Protein AF-A0A9E0BT19-F1 (afdb_monomer_lite)

Secondary structure (DSSP, 8-state):
-EEE--BTB-EEEE--SSHHHHHTTS----B-EEEEEPPPPPBTTBPPPPEEEEE-S-------HHHHHHHHHHHHTPPTTSPP-EEEEEEEPTTSBEEEEEEEETTEEEE----

Structure (mmCIF, N/CA/C/O backbone):
data_AF-A0A9E0BT19-F1
#
_entry.id   AF-A0A9E0BT19-F1
#
loop_
_atom_site.group_PDB
_atom_site.id
_atom_site.type_symbol
_atom_site.label_atom_id
_atom_site.label_alt_id
_atom_site.label_comp_id
_atom_site.label_asym_id
_atom_site.label_entity_id
_atom_site.label_seq_id
_atom_site.pdbx_PDB_ins_code
_atom_site.Cartn_x
_atom_site.Cartn_y
_atom_site.Cartn_z
_atom_site.occupancy
_atom_site.B_iso_or_equiv
_atom_site.auth_seq_id
_atom_site.auth_comp_id
_atom_site.auth_asym_id
_atom_site.auth_atom_id
_atom_site.pdbx_PDB_model_num
ATOM 1 N N . ILE A 1 1 ? 7.028 -1.154 -9.225 1.00 86.19 1 ILE A N 1
ATOM 2 C CA . ILE A 1 1 ? 7.431 -1.756 -7.931 1.00 86.19 1 ILE A CA 1
ATOM 3 C C . ILE A 1 1 ? 7.287 -3.267 -8.072 1.00 86.19 1 ILE A C 1
ATOM 5 O O . ILE A 1 1 ? 6.344 -3.694 -8.734 1.00 86.19 1 ILE A O 1
ATOM 9 N N . ALA A 1 2 ? 8.212 -4.054 -7.532 1.00 86.56 2 ALA A N 1
ATOM 10 C CA . ALA A 1 2 ? 8.075 -5.503 -7.434 1.00 86.56 2 ALA A CA 1
ATOM 11 C C . ALA A 1 2 ? 7.423 -5.871 -6.099 1.00 86.56 2 ALA A C 1
ATOM 13 O O . ALA A 1 2 ? 7.809 -5.335 -5.053 1.00 86.56 2 ALA A O 1
ATOM 14 N N . LEU A 1 3 ? 6.430 -6.757 -6.158 1.00 84.69 3 LEU A N 1
ATOM 15 C CA . LEU A 1 3 ? 5.788 -7.319 -4.977 1.00 84.69 3 LEU A CA 1
ATOM 16 C C . LEU A 1 3 ? 5.942 -8.839 -4.999 1.00 84.69 3 LEU A C 1
ATOM 18 O O . LEU A 1 3 ? 5.845 -9.456 -6.061 1.00 84.69 3 LEU A O 1
ATOM 22 N N . SER A 1 4 ? 6.128 -9.424 -3.822 1.00 80.88 4 SER A N 1
ATOM 23 C CA . SER A 1 4 ? 6.145 -10.873 -3.640 1.00 80.88 4 SER A CA 1
ATOM 24 C C . SER A 1 4 ? 5.116 -11.295 -2.593 1.00 80.88 4 SER A C 1
ATOM 26 O O . SER A 1 4 ? 4.917 -10.558 -1.619 1.00 80.88 4 SER A O 1
ATOM 28 N N . PRO A 1 5 ? 4.513 -12.488 -2.732 1.00 80.06 5 PRO A N 1
ATOM 29 C CA . PRO A 1 5 ? 3.597 -13.025 -1.735 1.00 80.06 5 PRO A CA 1
ATOM 30 C C . PRO A 1 5 ? 4.229 -13.095 -0.341 1.00 80.06 5 PRO A C 1
ATOM 32 O O . PRO A 1 5 ? 5.388 -13.481 -0.179 1.00 80.06 5 PRO A O 1
ATOM 35 N N . GLY A 1 6 ? 3.453 -12.745 0.682 1.00 78.00 6 GLY A N 1
ATOM 36 C CA . GLY A 1 6 ? 3.833 -12.859 2.088 1.00 78.00 6 GLY A CA 1
ATOM 37 C C . GLY A 1 6 ? 2.702 -13.434 2.941 1.00 78.00 6 GLY A C 1
ATOM 38 O O . GLY A 1 6 ? 1.549 -13.485 2.523 1.00 78.00 6 GLY A O 1
ATOM 39 N N . ALA A 1 7 ? 3.019 -13.833 4.178 1.00 74.88 7 ALA A N 1
ATOM 40 C CA . ALA A 1 7 ? 2.075 -14.519 5.076 1.00 74.88 7 ALA A CA 1
ATOM 41 C C . ALA A 1 7 ? 0.791 -13.724 5.404 1.00 74.88 7 ALA A C 1
ATOM 43 O O . ALA A 1 7 ? -0.208 -14.310 5.805 1.00 74.88 7 ALA A O 1
ATOM 44 N N . ALA A 1 8 ? 0.817 -12.397 5.258 1.00 73.44 8 ALA A N 1
ATOM 45 C CA . ALA A 1 8 ? -0.315 -11.507 5.530 1.00 73.44 8 ALA A CA 1
ATOM 46 C C . ALA A 1 8 ? -0.818 -10.768 4.274 1.00 73.44 8 ALA A C 1
ATOM 48 O O . ALA A 1 8 ? -1.628 -9.853 4.396 1.00 73.44 8 ALA A O 1
ATOM 49 N N . GLY A 1 9 ? -0.305 -11.126 3.092 1.00 73.94 9 GLY A N 1
ATOM 50 C CA . GLY A 1 9 ? -0.498 -10.404 1.836 1.00 73.94 9 GLY A CA 1
ATOM 51 C C . GLY A 1 9 ? 0.826 -10.089 1.141 1.00 73.94 9 GLY A C 1
ATOM 52 O O . GLY A 1 9 ? 1.906 -10.350 1.683 1.00 73.94 9 GLY A O 1
ATOM 53 N N . ASP A 1 10 ? 0.727 -9.530 -0.061 1.00 79.81 10 ASP A N 1
ATOM 54 C CA . ASP A 1 10 ? 1.886 -9.140 -0.858 1.00 79.81 10 ASP A CA 1
ATOM 55 C C . ASP A 1 10 ? 2.740 -8.082 -0.147 1.00 79.81 10 ASP A C 1
ATOM 57 O O . ASP A 1 10 ? 2.241 -7.183 0.537 1.00 79.81 10 ASP A O 1
ATOM 61 N N . ARG A 1 11 ? 4.059 -8.192 -0.313 1.00 83.38 11 ARG A N 1
ATOM 62 C CA . ARG A 1 11 ? 5.059 -7.300 0.279 1.00 83.38 11 ARG A CA 1
ATOM 63 C C . ARG A 1 11 ? 5.942 -6.699 -0.794 1.00 83.38 11 ARG A C 1
ATOM 65 O O . ARG A 1 11 ? 6.262 -7.347 -1.784 1.00 83.38 11 ARG A O 1
ATOM 72 N N . VAL A 1 12 ? 6.386 -5.472 -0.553 1.00 85.94 12 VAL A N 1
ATOM 73 C CA . VAL A 1 12 ? 7.359 -4.791 -1.409 1.00 85.94 12 VAL A CA 1
ATOM 74 C C . VAL A 1 12 ? 8.706 -5.471 -1.271 1.00 85.94 12 VAL A C 1
ATOM 76 O O . VAL A 1 12 ? 9.233 -5.569 -0.165 1.00 85.94 12 VAL A O 1
ATOM 79 N N . THR A 1 13 ? 9.267 -5.909 -2.393 1.00 87.75 13 THR A N 1
ATOM 80 C CA . THR A 1 13 ? 10.611 -6.501 -2.444 1.00 87.75 13 THR A CA 1
ATOM 81 C C . THR A 1 13 ? 11.620 -5.621 -3.164 1.00 87.75 13 THR A C 1
ATOM 83 O O . THR A 1 13 ? 12.823 -5.799 -2.989 1.00 87.75 13 THR A O 1
ATOM 86 N N . GLY A 1 14 ? 11.157 -4.641 -3.942 1.00 85.50 14 GLY A N 1
ATOM 87 C CA . GLY A 1 14 ? 12.029 -3.638 -4.535 1.00 85.50 14 GLY A CA 1
ATOM 88 C C . GLY A 1 14 ? 11.363 -2.798 -5.616 1.00 85.50 14 GLY A C 1
ATOM 89 O O . GLY A 1 14 ? 10.163 -2.884 -5.884 1.00 85.50 14 GLY A O 1
ATOM 90 N N . GLY A 1 15 ? 12.166 -1.960 -6.256 1.00 86.75 15 GLY A N 1
ATOM 91 C CA . GLY A 1 15 ? 11.746 -1.062 -7.321 1.00 86.75 15 GLY A CA 1
ATOM 92 C C . GLY A 1 15 ? 12.925 -0.706 -8.217 1.00 86.75 15 GLY A C 1
ATOM 93 O O . GLY A 1 15 ? 14.057 -1.081 -7.947 1.00 86.75 15 GLY A O 1
ATOM 94 N N . GLY A 1 16 ? 12.647 0.006 -9.300 1.00 85.56 16 GLY A N 1
ATOM 95 C CA . GLY A 1 16 ? 13.657 0.488 -10.233 1.00 85.56 16 GLY A CA 1
ATOM 96 C C . GLY A 1 16 ? 13.088 1.633 -11.056 1.00 85.56 16 GLY A C 1
ATOM 97 O O . GLY A 1 16 ? 11.862 1.750 -11.171 1.00 85.56 16 GLY A O 1
ATOM 98 N N . ALA A 1 17 ? 13.963 2.470 -11.613 1.00 85.31 17 ALA A N 1
ATOM 99 C CA . ALA A 1 17 ? 13.565 3.569 -12.488 1.00 85.31 17 ALA A CA 1
ATOM 100 C C . ALA A 1 17 ? 12.962 3.038 -13.798 1.00 85.31 17 ALA A C 1
ATOM 102 O O . ALA A 1 17 ? 12.121 3.692 -14.415 1.00 85.31 17 ALA A O 1
ATOM 103 N N . THR A 1 18 ? 13.332 1.815 -14.192 1.00 86.50 18 THR A N 1
ATOM 104 C CA . THR A 1 18 ? 12.731 1.104 -15.325 1.00 86.50 18 THR A CA 1
ATOM 105 C C . THR A 1 18 ? 12.050 -0.204 -14.911 1.00 86.50 18 THR A C 1
ATOM 107 O O . THR A 1 18 ? 12.303 -0.778 -13.848 1.00 86.50 18 THR A O 1
ATOM 110 N N . ARG A 1 19 ? 11.191 -0.732 -15.797 1.00 83.31 19 ARG A N 1
ATOM 111 C CA . ARG A 1 19 ? 10.555 -2.047 -15.604 1.00 83.31 19 ARG A CA 1
ATOM 112 C C . ARG A 1 19 ? 11.591 -3.167 -15.490 1.00 83.31 1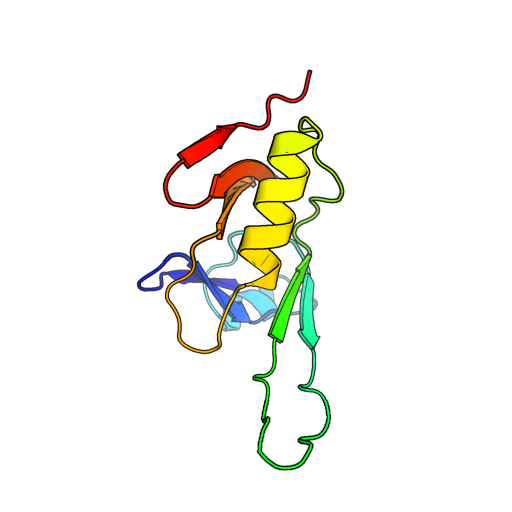9 ARG A C 1
ATOM 114 O O . ARG A 1 19 ? 11.425 -4.039 -14.645 1.00 83.31 19 ARG A O 1
ATOM 121 N N . ALA A 1 20 ? 12.634 -3.135 -16.319 1.00 88.62 20 ALA A N 1
ATOM 122 C CA . ALA A 1 20 ? 13.691 -4.144 -16.315 1.00 88.62 20 ALA A CA 1
ATOM 123 C C . ALA A 1 20 ? 14.433 -4.176 -14.973 1.00 88.62 20 ALA A C 1
ATOM 125 O O . ALA A 1 20 ? 14.690 -5.246 -14.433 1.00 88.62 20 ALA A O 1
ATOM 126 N N . GLU A 1 21 ? 14.710 -3.006 -14.398 1.00 89.75 21 GLU A N 1
ATOM 127 C CA . GLU A 1 21 ? 15.336 -2.908 -13.081 1.00 89.75 21 GLU A CA 1
ATOM 128 C C . GLU A 1 21 ? 14.420 -3.421 -11.971 1.00 89.75 21 GLU A C 1
ATOM 130 O O . GLU A 1 21 ? 14.861 -4.203 -11.135 1.00 89.75 21 GLU A O 1
ATOM 135 N N . ALA A 1 22 ? 13.138 -3.044 -11.993 1.00 86.94 22 ALA A N 1
ATOM 136 C CA . ALA A 1 22 ? 12.169 -3.518 -11.011 1.00 86.94 22 ALA A CA 1
ATOM 137 C C . ALA A 1 22 ? 12.003 -5.050 -11.050 1.00 86.94 22 ALA A C 1
ATOM 139 O O . ALA A 1 22 ? 11.908 -5.674 -9.997 1.00 86.94 22 ALA A O 1
ATOM 140 N N . LEU A 1 23 ? 12.031 -5.661 -12.241 1.00 88.56 23 LEU A N 1
ATOM 141 C CA . LEU A 1 23 ? 11.916 -7.115 -12.416 1.00 88.56 23 LEU A CA 1
ATOM 142 C C . LEU A 1 23 ? 13.060 -7.906 -11.766 1.00 88.56 23 LEU A C 1
ATOM 144 O O . LEU A 1 23 ? 12.865 -9.071 -11.431 1.00 88.56 23 LEU A O 1
ATOM 148 N N . ARG A 1 24 ? 14.223 -7.285 -11.519 1.00 91.25 24 ARG A N 1
ATOM 149 C CA . ARG A 1 24 ? 15.325 -7.933 -10.784 1.00 91.25 24 ARG A CA 1
ATOM 150 C C . ARG A 1 24 ? 14.976 -8.230 -9.322 1.00 91.25 24 ARG A C 1
ATOM 152 O O . ARG A 1 24 ? 15.629 -9.064 -8.708 1.00 91.25 24 ARG A O 1
ATOM 159 N N . HIS A 1 25 ? 13.958 -7.566 -8.773 1.00 86.81 25 HIS A N 1
ATOM 160 C CA . HIS A 1 25 ? 13.521 -7.721 -7.383 1.00 86.81 25 HIS A CA 1
ATOM 161 C C . HIS A 1 25 ? 12.313 -8.659 -7.219 1.00 86.81 25 HIS A C 1
ATOM 163 O O . HIS A 1 25 ? 11.917 -8.957 -6.090 1.00 86.81 25 HIS A O 1
ATOM 169 N N . GLY A 1 26 ? 11.711 -9.111 -8.322 1.00 86.19 26 GLY A N 1
ATOM 170 C CA . GLY A 1 26 ? 10.543 -9.989 -8.326 1.00 86.19 26 GLY A CA 1
ATOM 171 C C . GLY A 1 26 ? 9.478 -9.582 -9.350 1.00 86.19 26 GLY A C 1
ATOM 172 O O . GLY A 1 26 ? 9.685 -8.659 -10.146 1.00 86.19 26 GLY A O 1
ATOM 173 N N . PRO A 1 27 ? 8.317 -10.261 -9.342 1.00 84.88 27 PRO A N 1
ATOM 174 C CA . PRO A 1 27 ? 7.212 -9.947 -10.237 1.00 84.88 27 PRO A CA 1
ATOM 175 C C . PRO A 1 27 ? 6.739 -8.495 -10.089 1.00 84.88 27 PRO A C 1
ATOM 177 O O . PRO A 1 27 ? 6.435 -8.008 -8.998 1.00 84.88 27 PRO A O 1
ATOM 180 N N . VAL A 1 28 ? 6.643 -7.787 -11.215 1.00 82.19 28 VAL A N 1
ATOM 181 C CA . VAL A 1 28 ? 6.101 -6.423 -11.258 1.00 82.19 28 VAL A CA 1
ATOM 182 C C . VAL A 1 28 ? 4.608 -6.494 -11.544 1.00 82.19 28 VAL A C 1
ATOM 184 O O . VAL A 1 28 ? 4.192 -6.595 -12.699 1.00 82.19 28 VAL A O 1
ATOM 187 N N . VAL A 1 29 ? 3.816 -6.409 -10.480 1.00 79.00 29 VAL A N 1
ATOM 188 C CA . VAL A 1 29 ? 2.345 -6.413 -10.533 1.00 79.00 29 VAL A CA 1
ATOM 189 C C . VAL A 1 29 ? 1.746 -5.019 -10.729 1.00 79.00 29 VAL A C 1
ATOM 191 O O . VAL A 1 29 ? 0.676 -4.898 -11.315 1.00 79.00 29 VAL A O 1
ATOM 194 N N . LEU A 1 30 ? 2.429 -3.954 -10.285 1.00 82.19 30 LEU A N 1
ATOM 195 C CA . LEU A 1 30 ? 1.905 -2.581 -10.306 1.00 82.19 30 LEU A CA 1
ATOM 196 C C . LEU A 1 30 ? 2.999 -1.554 -10.661 1.00 82.19 30 LEU A C 1
ATOM 198 O O . LEU A 1 30 ? 4.161 -1.655 -10.236 1.00 82.19 30 LEU A O 1
ATOM 202 N N . ARG A 1 31 ? 2.609 -0.503 -11.387 1.00 84.62 31 ARG A N 1
ATOM 203 C CA . ARG A 1 31 ? 3.350 0.764 -11.483 1.00 84.62 31 ARG A CA 1
ATOM 204 C C . ARG A 1 31 ? 3.027 1.622 -10.257 1.00 84.62 31 ARG A C 1
ATOM 206 O O . ARG A 1 31 ? 1.882 1.678 -9.824 1.00 84.62 31 ARG A O 1
ATOM 213 N N . GLY A 1 32 ? 4.039 2.288 -9.714 1.00 84.81 32 GLY A N 1
ATOM 214 C CA . GLY A 1 32 ? 3.933 3.116 -8.514 1.00 84.81 32 GLY A CA 1
ATOM 215 C C . GLY A 1 32 ? 5.315 3.461 -7.970 1.00 84.81 32 GLY A C 1
ATOM 216 O O . GLY A 1 32 ? 6.324 3.075 -8.573 1.00 84.81 32 GLY A O 1
ATOM 217 N N . GLN A 1 33 ? 5.350 4.131 -6.823 1.00 86.12 33 GLN A N 1
ATOM 218 C CA . GLN A 1 33 ? 6.577 4.466 -6.104 1.00 86.12 33 GLN A CA 1
ATOM 219 C C . GLN A 1 33 ? 6.594 3.828 -4.712 1.00 86.12 33 GLN A C 1
ATOM 221 O O . GLN A 1 33 ? 5.551 3.606 -4.097 1.00 86.12 33 GLN A O 1
ATOM 226 N N . ALA A 1 34 ? 7.792 3.501 -4.237 1.00 86.38 34 ALA A N 1
ATOM 227 C CA . ALA A 1 34 ? 8.031 3.079 -2.866 1.00 86.38 34 ALA A CA 1
ATOM 228 C C . ALA A 1 34 ? 9.124 3.974 -2.280 1.00 86.38 34 ALA A C 1
ATOM 230 O O . ALA A 1 34 ? 10.153 4.175 -2.925 1.00 86.38 34 ALA A O 1
ATOM 231 N N . GLY A 1 35 ? 8.895 4.497 -1.081 1.00 84.81 35 GLY A N 1
ATOM 232 C CA . GLY A 1 35 ? 9.867 5.269 -0.315 1.00 84.81 35 GLY A CA 1
ATOM 233 C C . GLY A 1 35 ? 10.149 4.589 1.017 1.00 84.81 35 GLY A C 1
ATOM 234 O O . GLY A 1 35 ? 9.261 3.961 1.592 1.00 84.81 35 GLY A O 1
ATOM 235 N N . CYS A 1 36 ? 11.377 4.709 1.511 1.00 85.25 36 CYS A N 1
ATOM 236 C CA . CYS A 1 36 ? 11.715 4.315 2.873 1.00 85.25 36 CYS A CA 1
ATOM 237 C C . CYS A 1 36 ? 11.715 5.563 3.751 1.00 85.25 36 CYS A C 1
ATOM 239 O O . CYS A 1 36 ? 12.532 6.459 3.556 1.00 85.25 36 CYS A O 1
ATOM 241 N N . ASP A 1 37 ? 10.817 5.594 4.725 1.00 83.38 37 ASP A N 1
ATOM 242 C CA . ASP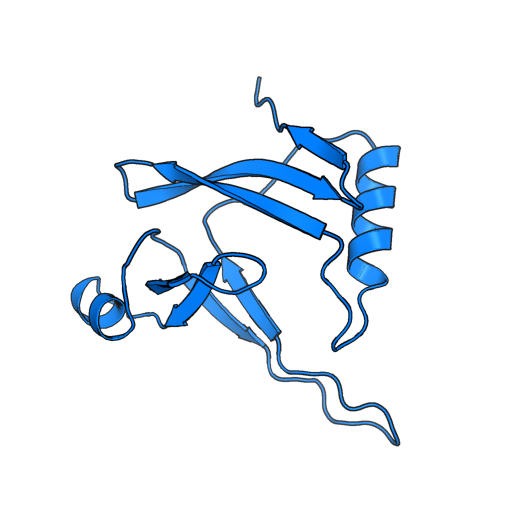 A 1 37 ? 10.809 6.591 5.781 1.00 83.38 37 ASP A CA 1
ATOM 243 C C . ASP A 1 37 ? 11.708 6.081 6.912 1.00 83.38 37 ASP A C 1
ATOM 245 O O . ASP A 1 37 ? 11.430 5.053 7.547 1.00 83.38 37 ASP A O 1
ATOM 249 N N . ALA A 1 38 ? 12.822 6.785 7.127 1.00 80.94 38 ALA A N 1
ATOM 250 C CA . ALA A 1 38 ? 13.727 6.489 8.226 1.00 80.94 38 ALA A CA 1
ATOM 251 C C . ALA A 1 38 ? 12.972 6.605 9.561 1.00 80.94 38 ALA A C 1
ATOM 253 O O . ALA A 1 38 ? 12.119 7.486 9.714 1.00 80.94 38 ALA A O 1
ATOM 254 N N . PRO A 1 39 ? 13.264 5.729 10.534 1.00 78.44 39 PRO A N 1
ATOM 255 C CA . PRO A 1 39 ? 12.677 5.874 11.848 1.00 78.44 39 PRO A CA 1
ATOM 256 C C . PRO A 1 39 ? 13.154 7.195 12.469 1.00 78.44 39 PRO A C 1
ATOM 258 O O . PRO A 1 39 ? 14.297 7.602 12.233 1.00 78.44 39 PRO A O 1
ATOM 261 N N . PRO A 1 40 ? 12.310 7.879 13.261 1.00 74.31 40 PRO A N 1
ATOM 262 C CA . PRO A 1 40 ? 12.768 9.026 14.031 1.00 74.31 40 PRO A CA 1
ATOM 263 C C . PRO A 1 40 ? 13.925 8.610 14.961 1.00 74.31 40 PRO A C 1
ATOM 265 O O . PRO A 1 40 ? 13.993 7.437 15.351 1.00 74.31 40 PRO A O 1
ATOM 268 N N . PRO A 1 41 ? 14.825 9.543 15.331 1.00 79.69 41 PRO A N 1
ATOM 269 C CA . PRO A 1 41 ? 15.880 9.268 16.299 1.00 79.69 41 PRO A CA 1
ATOM 270 C C . PRO A 1 41 ? 15.280 8.654 17.563 1.00 79.69 41 PRO A C 1
ATOM 272 O O . PRO A 1 41 ? 14.268 9.147 18.063 1.00 79.69 41 PRO A O 1
ATOM 275 N N . ALA A 1 42 ? 15.881 7.575 18.062 1.00 75.62 42 ALA A N 1
ATOM 276 C CA . ALA A 1 42 ? 15.403 6.932 19.275 1.00 75.62 42 ALA A CA 1
ATOM 277 C C . ALA A 1 42 ? 15.538 7.907 20.454 1.00 75.62 42 ALA A C 1
ATOM 279 O O . ALA A 1 42 ? 16.642 8.329 20.794 1.00 75.62 42 ALA A O 1
ATOM 280 N N . THR A 1 43 ? 14.417 8.262 21.073 1.00 74.56 43 THR A N 1
ATOM 281 C CA . THR A 1 43 ? 14.393 8.851 22.416 1.00 74.56 43 THR A CA 1
ATOM 282 C C . THR A 1 43 ? 14.447 7.726 23.447 1.00 74.56 43 THR A C 1
ATOM 284 O O . THR A 1 43 ? 14.105 6.588 23.119 1.00 74.56 43 THR A O 1
ATOM 287 N N . GLU A 1 44 ? 14.911 8.014 24.668 1.00 63.00 44 GLU A N 1
ATOM 288 C CA . GLU A 1 44 ? 15.108 7.036 25.753 1.00 63.00 44 GLU A CA 1
ATOM 289 C C . GLU A 1 44 ? 13.962 6.007 25.842 1.00 63.00 44 GLU A C 1
ATOM 291 O O . GLU A 1 44 ? 12.879 6.294 26.341 1.00 63.00 44 GLU A O 1
ATOM 296 N N . GLY A 1 45 ? 14.202 4.798 25.322 1.00 62.75 45 GLY A N 1
ATOM 297 C CA . GLY A 1 45 ? 13.286 3.656 25.413 1.00 62.75 45 GLY A CA 1
ATOM 298 C C . GLY A 1 45 ? 12.305 3.439 24.252 1.00 62.75 45 GLY A C 1
ATOM 299 O O . GLY A 1 45 ? 11.688 2.377 24.206 1.00 62.75 45 GLY A O 1
ATOM 300 N N . GLU A 1 46 ? 12.185 4.349 23.281 1.00 64.19 46 GLU A N 1
ATOM 301 C CA . GLU A 1 46 ? 11.216 4.217 22.178 1.00 64.19 46 GLU A CA 1
ATOM 302 C C . GLU A 1 46 ? 11.886 4.224 20.796 1.00 64.19 46 GLU A C 1
ATOM 304 O O . GLU A 1 46 ? 11.908 5.220 20.073 1.00 64.19 46 GLU A O 1
ATOM 309 N N . ALA A 1 47 ? 12.405 3.065 20.381 1.00 67.44 47 ALA A N 1
ATOM 310 C CA . ALA A 1 47 ? 12.791 2.843 18.990 1.00 67.44 47 ALA A CA 1
ATOM 311 C C . ALA A 1 47 ? 11.546 2.514 18.147 1.00 67.44 47 ALA A C 1
ATOM 313 O O . ALA A 1 47 ? 10.879 1.498 18.362 1.00 67.44 47 ALA A O 1
ATOM 314 N N . ARG A 1 48 ? 11.232 3.355 17.156 1.00 71.06 48 ARG A N 1
ATOM 315 C CA . ARG A 1 48 ? 10.185 3.063 16.161 1.00 71.06 48 ARG A CA 1
ATOM 316 C C . ARG A 1 48 ? 10.817 2.374 14.943 1.00 71.06 48 ARG A C 1
ATOM 318 O O . ARG A 1 48 ? 11.949 2.693 14.596 1.00 71.06 48 ARG A O 1
ATOM 325 N N . PRO A 1 49 ? 10.134 1.421 14.287 1.00 72.62 49 PRO A N 1
ATOM 326 C CA . PRO A 1 49 ? 10.660 0.789 13.081 1.00 72.62 49 PRO A CA 1
ATOM 327 C C . PRO A 1 49 ? 10.659 1.764 11.895 1.00 72.62 49 PRO A C 1
ATOM 329 O O . PRO A 1 49 ? 9.796 2.639 11.811 1.00 72.62 49 PRO A O 1
ATOM 332 N N . ALA A 1 50 ? 11.586 1.566 10.952 1.00 79.81 50 ALA A N 1
ATOM 333 C CA . ALA A 1 50 ? 11.512 2.197 9.635 1.00 79.81 50 ALA A CA 1
ATOM 334 C C . ALA A 1 50 ? 10.193 1.813 8.944 1.00 79.81 50 ALA A C 1
ATOM 336 O O . ALA A 1 50 ? 9.707 0.686 9.103 1.00 79.81 50 ALA A O 1
ATOM 337 N N . ALA A 1 51 ? 9.629 2.726 8.159 1.00 79.44 51 ALA A N 1
ATOM 338 C CA . ALA A 1 51 ? 8.418 2.464 7.394 1.00 79.44 51 ALA A CA 1
ATOM 339 C C . ALA A 1 51 ? 8.721 2.457 5.894 1.00 79.44 51 ALA A C 1
ATOM 341 O O . ALA A 1 51 ? 9.554 3.213 5.407 1.00 79.44 51 ALA A O 1
ATOM 342 N N . VAL A 1 52 ? 8.023 1.601 5.150 1.00 82.56 52 VAL A N 1
ATOM 343 C CA . VAL A 1 52 ? 7.981 1.689 3.689 1.00 82.56 52 VAL A CA 1
ATOM 344 C C . VAL A 1 52 ? 6.660 2.340 3.316 1.00 82.56 52 VAL A C 1
ATOM 346 O O . VAL A 1 52 ? 5.593 1.803 3.623 1.00 82.56 52 VAL A O 1
ATOM 349 N N . ARG A 1 53 ? 6.733 3.491 2.656 1.00 84.69 53 ARG A N 1
ATOM 350 C CA . ARG A 1 53 ? 5.589 4.173 2.063 1.00 84.69 53 ARG A CA 1
ATOM 351 C C . ARG A 1 53 ? 5.389 3.673 0.645 1.00 84.69 53 ARG A C 1
ATOM 353 O O . ARG A 1 53 ? 6.347 3.572 -0.117 1.00 84.69 53 ARG A O 1
ATOM 360 N N . LEU A 1 54 ? 4.143 3.383 0.290 1.00 82.12 54 LEU A N 1
ATOM 361 C CA . LEU A 1 54 ? 3.764 2.990 -1.061 1.00 82.12 54 LEU A CA 1
ATOM 362 C C . LEU A 1 54 ? 2.802 3.998 -1.660 1.00 82.12 54 LEU A C 1
ATOM 364 O O . LEU A 1 54 ? 1.750 4.277 -1.092 1.00 82.12 54 LEU A O 1
ATOM 368 N N . GLU A 1 55 ? 3.140 4.467 -2.852 1.00 84.69 55 GLU A N 1
ATOM 369 C CA . GLU A 1 55 ? 2.309 5.354 -3.650 1.00 84.69 55 GLU A CA 1
ATOM 370 C C . GLU A 1 55 ? 1.862 4.599 -4.901 1.00 84.69 55 GLU A C 1
ATOM 372 O O . GLU A 1 55 ? 2.606 4.420 -5.868 1.00 84.69 55 GLU A O 1
ATOM 377 N N . LEU A 1 56 ? 0.627 4.100 -4.851 1.00 79.75 56 LEU A N 1
ATOM 378 C CA . LEU A 1 56 ? 0.044 3.231 -5.880 1.00 79.75 56 LEU A CA 1
ATOM 379 C C . LEU A 1 56 ? -1.002 3.957 -6.745 1.00 79.75 56 LEU A C 1
ATOM 381 O O . LEU A 1 56 ? -1.809 3.312 -7.409 1.00 79.75 56 LEU A O 1
ATOM 385 N N . GLY A 1 57 ? -0.988 5.297 -6.737 1.00 74.19 57 GLY A N 1
ATOM 386 C CA . GLY A 1 57 ? -1.895 6.145 -7.524 1.00 74.19 57 GLY A CA 1
ATOM 387 C C . GLY A 1 57 ? -3.290 6.335 -6.919 1.00 74.19 57 GLY A C 1
ATOM 388 O O . GLY A 1 57 ? -4.191 6.828 -7.594 1.00 74.19 57 GLY A O 1
ATOM 389 N N . VAL A 1 58 ? -3.480 5.946 -5.658 1.00 70.12 58 VAL A N 1
ATOM 390 C CA . VAL A 1 58 ? -4.725 6.145 -4.911 1.00 70.12 58 VAL A CA 1
ATOM 391 C C . VAL A 1 58 ? -4.572 7.392 -4.053 1.00 70.12 58 VAL A C 1
ATOM 393 O O . VAL A 1 58 ? -3.888 7.356 -3.035 1.00 70.12 58 VAL A O 1
ATOM 396 N N . ASN A 1 59 ? -5.204 8.489 -4.463 1.00 64.88 59 ASN A N 1
ATOM 397 C CA . ASN A 1 59 ? -5.004 9.777 -3.795 1.00 64.88 59 ASN A CA 1
ATOM 398 C C . ASN A 1 59 ? -6.120 10.121 -2.803 1.00 64.88 59 ASN A C 1
ATOM 400 O O . ASN A 1 59 ? -5.874 10.863 -1.857 1.00 64.88 59 ASN A O 1
ATOM 404 N N . ARG A 1 60 ? -7.352 9.642 -3.036 1.00 69.00 60 ARG A N 1
ATOM 405 C CA . ARG A 1 60 ? -8.547 9.961 -2.236 1.00 69.00 60 ARG A CA 1
ATOM 406 C C . ARG A 1 60 ? -9.563 8.824 -2.319 1.00 69.00 60 ARG A C 1
ATOM 408 O O . ARG A 1 60 ? -9.639 8.145 -3.342 1.00 69.00 60 ARG A O 1
ATOM 415 N N . PHE A 1 61 ? -10.351 8.655 -1.265 1.00 71.56 61 PHE A N 1
ATOM 416 C CA . PHE A 1 61 ? -11.580 7.868 -1.279 1.00 71.56 61 PHE A CA 1
ATOM 417 C C . PHE A 1 61 ? -12.645 8.583 -0.443 1.00 71.56 61 PHE A C 1
ATOM 419 O O . PHE A 1 61 ? -12.305 9.384 0.427 1.00 71.56 61 PHE A O 1
ATOM 426 N N . HIS A 1 62 ? -13.916 8.318 -0.736 1.00 72.56 62 HIS A N 1
ATOM 427 C CA . HIS A 1 62 ? -15.045 8.869 0.008 1.00 72.56 62 HIS A CA 1
ATOM 428 C C . HIS A 1 62 ? -15.598 7.814 0.968 1.00 72.56 62 HIS A C 1
ATOM 430 O O . HIS A 1 62 ? -15.754 6.653 0.598 1.00 72.56 62 HIS A O 1
ATOM 436 N N . THR A 1 63 ? -15.870 8.229 2.198 1.00 75.75 63 THR A N 1
ATOM 437 C CA . THR A 1 63 ? -16.505 7.446 3.263 1.00 75.75 63 THR A CA 1
ATOM 438 C C . THR A 1 63 ? -17.220 8.432 4.193 1.00 75.75 63 THR A C 1
ATOM 440 O O . THR A 1 63 ? -16.977 9.642 4.103 1.00 75.75 63 THR A O 1
ATOM 443 N N . ASP A 1 64 ? -18.127 7.954 5.041 1.00 82.94 64 ASP A N 1
ATOM 444 C CA . ASP A 1 64 ? -18.752 8.808 6.047 1.00 82.94 64 ASP A CA 1
ATOM 445 C C . ASP A 1 64 ? -17.781 9.147 7.196 1.00 82.94 64 ASP A C 1
ATOM 447 O O . ASP A 1 64 ? -16.725 8.533 7.363 1.00 82.94 64 ASP A O 1
ATOM 451 N N . GLN A 1 65 ? -18.129 10.171 7.978 1.00 84.94 65 GLN A N 1
ATOM 452 C CA . GLN A 1 65 ? -17.305 10.682 9.079 1.00 84.94 65 GLN A CA 1
ATOM 453 C C . GLN A 1 65 ? -16.992 9.597 10.121 1.00 84.94 65 GLN A C 1
ATOM 455 O O . GLN A 1 65 ? -15.847 9.463 10.549 1.00 84.94 65 GLN A O 1
ATOM 460 N N . ALA A 1 66 ? -18.002 8.826 10.532 1.00 84.12 66 ALA A N 1
ATOM 461 C CA . ALA A 1 66 ? -17.853 7.836 11.593 1.00 84.12 66 ALA A CA 1
ATOM 462 C C . ALA A 1 66 ? -16.936 6.692 11.146 1.00 84.12 66 ALA A C 1
ATOM 464 O O . ALA A 1 66 ? -16.112 6.189 11.915 1.00 84.12 66 ALA A O 1
ATOM 465 N N . GLU A 1 67 ? -17.049 6.298 9.882 1.00 79.19 67 GLU A N 1
ATOM 466 C CA . GLU A 1 67 ? -16.183 5.309 9.278 1.00 79.19 67 GLU A CA 1
ATOM 467 C C . GLU A 1 67 ? -14.756 5.846 9.105 1.00 79.19 67 GLU A C 1
ATOM 469 O O . GLU A 1 67 ? -13.821 5.149 9.502 1.00 79.19 67 GLU A O 1
ATOM 474 N N . ALA A 1 68 ? -14.569 7.088 8.639 1.00 81.94 68 ALA A N 1
ATOM 475 C CA . ALA A 1 68 ? -13.256 7.739 8.565 1.00 81.94 68 ALA A CA 1
ATOM 476 C C . ALA A 1 68 ? -12.541 7.785 9.928 1.00 81.94 68 ALA A C 1
ATOM 478 O O . ALA A 1 68 ? -11.372 7.408 10.025 1.00 81.94 68 ALA A O 1
ATOM 479 N N . GLU A 1 69 ? -13.244 8.182 10.991 1.00 86.50 69 GLU A N 1
ATOM 480 C CA . GLU A 1 69 ? -12.711 8.225 12.359 1.00 86.50 69 GLU A CA 1
ATOM 481 C C . GLU A 1 69 ? -12.337 6.830 12.875 1.00 86.50 69 GLU A C 1
ATOM 483 O O . GLU A 1 69 ? -11.292 6.643 13.508 1.00 86.50 69 GLU A O 1
ATOM 488 N N . ALA A 1 70 ? -13.150 5.816 12.566 1.00 81.62 70 ALA A N 1
ATOM 489 C CA . ALA A 1 70 ? -12.819 4.433 12.884 1.00 81.62 70 ALA A CA 1
ATOM 490 C C . ALA A 1 70 ? -11.558 3.959 12.139 1.00 81.62 70 ALA A C 1
ATOM 492 O O . ALA A 1 70 ? -10.753 3.221 12.722 1.00 81.62 70 ALA A O 1
ATOM 493 N N . MET A 1 71 ? -11.357 4.393 10.886 1.00 79.12 71 MET A N 1
ATOM 494 C CA . MET A 1 71 ? -10.137 4.099 10.129 1.00 79.12 71 MET A CA 1
ATOM 495 C C . MET A 1 71 ? -8.908 4.748 10.761 1.00 79.12 71 MET A C 1
ATOM 497 O O . MET A 1 71 ? -7.918 4.057 11.011 1.00 79.12 71 MET A O 1
ATOM 501 N N . ASP A 1 72 ? -8.982 6.044 11.060 1.00 81.88 72 ASP A N 1
ATOM 502 C CA . ASP A 1 72 ? -7.877 6.796 11.659 1.00 81.88 72 ASP A CA 1
ATOM 503 C C . ASP A 1 72 ? -7.460 6.201 13.010 1.00 81.88 72 ASP A C 1
ATOM 505 O O . ASP A 1 72 ? -6.283 5.912 13.243 1.00 81.88 72 ASP A O 1
ATOM 509 N N . LYS A 1 73 ? -8.439 5.877 13.863 1.00 83.06 73 LYS A N 1
ATOM 510 C CA . LYS A 1 73 ? -8.187 5.226 15.153 1.00 83.06 73 LYS A CA 1
ATOM 511 C C . LYS A 1 73 ? -7.489 3.875 14.992 1.00 83.06 73 LYS A C 1
ATOM 513 O O . LYS A 1 73 ? -6.557 3.573 15.739 1.00 83.06 73 LYS A O 1
ATOM 518 N N . ALA A 1 74 ? -7.926 3.052 14.039 1.00 78.94 74 ALA A N 1
ATOM 519 C CA . ALA A 1 74 ? -7.328 1.740 13.796 1.00 78.94 74 ALA A CA 1
ATOM 520 C C . ALA A 1 74 ? -5.884 1.845 13.278 1.00 78.94 74 ALA A C 1
ATOM 522 O O . ALA A 1 74 ? -5.026 1.062 13.693 1.00 78.94 74 ALA A O 1
ATOM 523 N N . LEU A 1 75 ? -5.607 2.815 12.403 1.00 77.50 75 LEU A N 1
ATOM 524 C CA . LEU A 1 75 ? -4.272 3.060 11.854 1.00 77.50 75 LEU A CA 1
ATOM 525 C C . LEU A 1 75 ? -3.319 3.634 12.911 1.00 77.50 75 LEU A C 1
ATOM 527 O O . LEU A 1 75 ? -2.186 3.163 13.035 1.00 77.50 75 LEU A O 1
ATOM 531 N N . SER A 1 76 ? -3.796 4.579 13.721 1.00 77.44 76 SER A N 1
ATOM 532 C CA . SER A 1 76 ? -3.026 5.227 14.789 1.00 77.44 76 SER A CA 1
ATOM 533 C C . SER A 1 76 ? -2.695 4.288 15.953 1.00 77.44 76 SER A C 1
ATOM 535 O O . SER A 1 76 ? -1.645 4.418 16.581 1.00 77.44 76 SER A O 1
ATOM 537 N N . ALA A 1 77 ? -3.54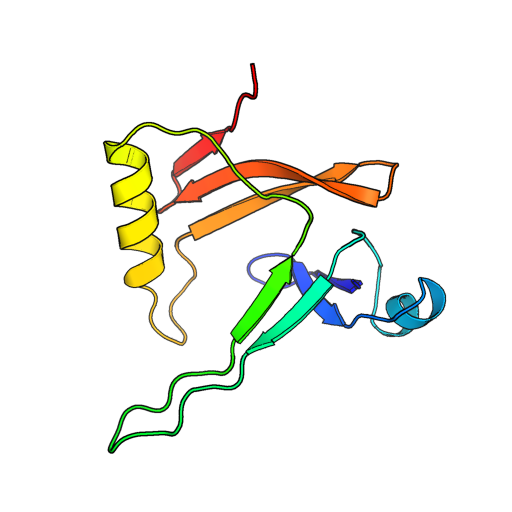2 3.292 16.227 1.00 74.69 77 ALA A N 1
ATOM 538 C CA . ALA A 1 77 ? -3.325 2.315 17.297 1.00 74.69 77 ALA A CA 1
ATOM 539 C C . ALA A 1 77 ? -2.314 1.202 16.945 1.00 74.69 77 ALA A C 1
ATOM 541 O O . ALA A 1 77 ? -2.061 0.311 17.767 1.00 74.69 77 ALA A O 1
ATOM 542 N N . ARG A 1 78 ? -1.738 1.204 15.734 1.00 71.25 78 ARG A N 1
ATOM 543 C CA . ARG A 1 78 ? -0.841 0.138 15.275 1.00 71.25 78 ARG A CA 1
ATOM 544 C C . ARG A 1 78 ? 0.456 0.118 16.087 1.00 71.25 78 ARG A C 1
ATOM 546 O O . ARG A 1 78 ? 1.261 1.045 16.034 1.00 71.25 78 ARG A O 1
ATOM 553 N N . ARG A 1 79 ? 0.705 -0.999 16.774 1.00 73.31 79 ARG A N 1
ATOM 554 C CA . ARG A 1 79 ? 1.971 -1.257 17.477 1.00 73.31 79 ARG A CA 1
ATOM 555 C C . ARG A 1 79 ? 2.960 -2.012 16.579 1.00 73.31 79 ARG A C 1
ATOM 557 O O . ARG A 1 79 ? 2.530 -2.872 15.804 1.00 73.31 79 ARG A O 1
ATOM 564 N N . PRO A 1 80 ? 4.275 -1.743 16.682 1.00 70.56 80 PRO A N 1
ATOM 565 C CA . PRO A 1 80 ? 5.294 -2.559 16.028 1.00 70.56 80 PRO A CA 1
ATOM 566 C C . PRO A 1 80 ? 5.117 -4.045 16.369 1.00 70.56 80 PRO A C 1
ATOM 568 O O . PRO A 1 80 ? 4.854 -4.395 17.515 1.00 70.56 80 PRO A O 1
ATOM 571 N N . GLY A 1 81 ? 5.207 -4.921 15.367 1.00 70.69 81 GLY A N 1
ATOM 572 C CA . GLY A 1 81 ? 5.063 -6.374 15.543 1.00 70.69 81 GLY A CA 1
ATOM 573 C C . GLY A 1 81 ? 3.631 -6.890 15.755 1.00 70.69 81 GLY A C 1
ATOM 574 O O . GLY A 1 81 ? 3.408 -8.092 15.630 1.00 70.69 81 GLY A O 1
ATOM 575 N N . ALA A 1 82 ? 2.644 -6.023 16.006 1.00 75.94 82 ALA A N 1
ATOM 576 C CA . ALA A 1 82 ? 1.249 -6.441 16.096 1.00 75.94 82 ALA A CA 1
ATOM 577 C C . ALA A 1 82 ? 0.684 -6.822 14.717 1.00 75.94 82 ALA A C 1
ATOM 579 O O . ALA A 1 82 ? 1.080 -6.279 13.677 1.00 75.94 82 ALA A O 1
ATOM 580 N N . ARG A 1 83 ? -0.280 -7.752 14.709 1.00 75.50 83 ARG A N 1
ATOM 581 C CA . ARG A 1 83 ? -1.007 -8.136 13.493 1.00 75.50 83 ARG A CA 1
ATOM 582 C C . ARG A 1 83 ? -1.668 -6.899 12.878 1.00 75.50 83 ARG A C 1
ATOM 584 O O . ARG A 1 83 ? -2.287 -6.110 13.586 1.00 75.50 83 ARG A O 1
ATOM 591 N N . ALA A 1 84 ? -1.552 -6.745 11.558 1.00 76.12 84 ALA A N 1
ATOM 592 C CA . ALA A 1 84 ? -2.243 -5.679 10.844 1.00 76.12 84 ALA A CA 1
ATOM 593 C C . ALA A 1 84 ? -3.765 -5.852 10.978 1.00 76.12 84 ALA A C 1
ATOM 595 O O . ALA A 1 84 ? -4.299 -6.933 10.723 1.00 76.12 84 ALA A O 1
ATOM 596 N N . THR A 1 85 ? -4.441 -4.786 11.395 1.00 78.94 85 THR A N 1
ATOM 597 C CA . THR A 1 85 ? -5.901 -4.712 11.560 1.00 78.94 85 THR A CA 1
ATOM 598 C C . THR A 1 85 ? -6.578 -3.925 10.442 1.00 78.94 85 THR A C 1
ATOM 600 O O . THR A 1 85 ? -7.799 -3.983 10.320 1.00 78.94 85 THR A O 1
ATOM 603 N N . ALA A 1 86 ? -5.793 -3.227 9.618 1.00 80.62 86 ALA A N 1
ATOM 604 C CA . ALA A 1 86 ? -6.243 -2.446 8.476 1.00 80.62 86 ALA A CA 1
ATOM 605 C C . ALA A 1 86 ? -5.517 -2.901 7.198 1.00 80.62 86 ALA A C 1
ATOM 607 O O . ALA A 1 86 ? -4.291 -3.033 7.197 1.00 80.62 86 ALA A O 1
ATOM 608 N N . PHE A 1 87 ? -6.268 -3.119 6.118 1.00 82.81 87 PHE A N 1
ATOM 609 C CA . PHE A 1 87 ? -5.752 -3.508 4.803 1.00 82.81 87 PHE A CA 1
ATOM 610 C C . PHE A 1 87 ? -6.420 -2.687 3.701 1.00 82.81 87 PHE A C 1
ATOM 612 O O . PHE A 1 87 ? -7.633 -2.503 3.716 1.00 82.81 87 PHE A O 1
ATOM 619 N N . ALA A 1 88 ? -5.647 -2.253 2.708 1.00 82.31 88 ALA A N 1
ATOM 620 C CA . ALA A 1 88 ? -6.183 -1.718 1.461 1.00 82.31 88 ALA A CA 1
ATOM 621 C C . ALA A 1 88 ? -6.338 -2.852 0.437 1.00 82.31 88 ALA A C 1
ATOM 623 O O . ALA A 1 88 ? -5.414 -3.640 0.237 1.00 82.31 88 ALA A O 1
ATOM 624 N N . VAL A 1 89 ? -7.488 -2.922 -0.234 1.00 85.88 89 VAL A N 1
ATOM 625 C CA . VAL A 1 89 ? -7.743 -3.869 -1.325 1.00 85.88 89 VAL A CA 1
ATOM 626 C C . VAL A 1 89 ? -7.523 -3.145 -2.644 1.00 85.88 89 VAL A C 1
ATOM 628 O O . VAL A 1 89 ? -8.292 -2.254 -3.005 1.00 85.88 89 VAL A O 1
ATOM 631 N N . ILE A 1 90 ? -6.471 -3.518 -3.369 1.00 83.81 90 ILE A N 1
ATOM 632 C CA . ILE A 1 90 ? -6.058 -2.850 -4.606 1.00 83.81 90 ILE A CA 1
ATOM 633 C C . ILE A 1 90 ? -6.113 -3.855 -5.751 1.00 83.81 90 ILE A C 1
ATOM 635 O O . ILE A 1 90 ? -5.507 -4.919 -5.677 1.00 83.81 90 ILE A O 1
ATOM 639 N N . SER A 1 91 ? -6.818 -3.511 -6.828 1.00 85.69 91 SER A N 1
ATOM 640 C CA . SER A 1 91 ? -6.771 -4.278 -8.076 1.00 85.69 91 SER A CA 1
ATOM 641 C C . SER A 1 91 ? -5.679 -3.738 -8.998 1.00 85.69 91 SER A C 1
ATOM 643 O O . SER A 1 91 ? -5.587 -2.519 -9.174 1.00 85.69 91 SER A O 1
ATOM 645 N N . ALA A 1 92 ? -4.928 -4.628 -9.644 1.00 84.25 92 ALA A N 1
ATOM 646 C CA . ALA A 1 92 ? -4.040 -4.293 -10.754 1.00 84.25 92 ALA A CA 1
ATOM 647 C C . ALA A 1 92 ? -4.837 -4.255 -12.068 1.00 84.25 92 ALA A C 1
ATOM 649 O O . ALA A 1 92 ? -5.472 -5.245 -12.423 1.00 84.25 92 ALA A O 1
ATOM 650 N N . GLY A 1 93 ? -4.830 -3.126 -12.778 1.00 81.81 93 GLY A N 1
ATOM 651 C CA . GLY A 1 93 ? -5.353 -3.066 -14.146 1.00 81.81 93 GLY A CA 1
ATOM 652 C C . GLY A 1 93 ? -4.343 -3.575 -15.175 1.00 81.81 93 GLY A C 1
ATOM 653 O O . GLY A 1 93 ? -3.141 -3.602 -14.911 1.00 81.81 93 GLY A O 1
ATOM 654 N N . GLU A 1 94 ? -4.816 -3.908 -16.376 1.00 83.56 94 GLU A N 1
ATOM 655 C CA . GLU A 1 94 ? -3.958 -4.276 -17.520 1.00 83.56 94 GLU A CA 1
ATOM 656 C C . GLU A 1 94 ? -2.995 -3.144 -17.920 1.00 83.56 94 GLU A C 1
ATOM 658 O O . GLU A 1 94 ? -1.883 -3.381 -18.387 1.00 83.56 94 GLU A O 1
ATOM 663 N N . ASP A 1 95 ? -3.379 -1.897 -17.636 1.00 82.88 95 ASP A N 1
ATOM 664 C CA . ASP A 1 95 ? -2.545 -0.698 -17.765 1.00 82.88 95 ASP A CA 1
ATOM 665 C C . ASP A 1 95 ? -1.403 -0.617 -16.728 1.00 82.88 95 ASP A C 1
ATOM 667 O O . ASP A 1 95 ? -0.600 0.325 -16.726 1.00 82.88 95 ASP A O 1
ATOM 671 N N . GLY A 1 96 ? -1.327 -1.598 -15.827 1.00 80.06 96 GLY A N 1
ATOM 672 C CA . GLY A 1 96 ? -0.382 -1.667 -14.724 1.00 80.06 96 GLY A CA 1
ATOM 673 C C . GLY A 1 96 ? -0.673 -0.670 -13.605 1.00 80.06 96 GLY A C 1
ATOM 674 O O . GLY A 1 96 ? 0.201 -0.465 -12.763 1.00 80.06 96 GLY A O 1
ATOM 675 N N . ARG A 1 97 ? -1.842 -0.016 -13.581 1.00 83.50 97 ARG A N 1
ATOM 676 C CA . ARG A 1 97 ? -2.214 0.936 -12.522 1.00 83.50 97 ARG A CA 1
ATOM 677 C C . ARG A 1 97 ? -3.005 0.243 -11.415 1.00 83.50 97 ARG A C 1
ATOM 679 O O . ARG A 1 97 ? -3.925 -0.532 -11.686 1.00 83.50 97 ARG A O 1
ATOM 686 N N . GLY A 1 98 ? -2.664 0.561 -10.166 1.00 82.75 98 GLY A N 1
ATOM 687 C CA . GLY A 1 98 ? -3.444 0.165 -8.998 1.00 82.75 98 GLY A CA 1
ATOM 688 C C . GLY A 1 98 ? -4.740 0.970 -8.906 1.00 82.75 98 GLY A C 1
ATOM 689 O O . GLY A 1 98 ? -4.752 2.172 -9.161 1.00 82.75 98 GLY A O 1
ATOM 690 N N . ARG A 1 99 ? -5.842 0.312 -8.550 1.00 83.75 99 ARG A N 1
ATOM 691 C CA . ARG A 1 99 ? -7.126 0.962 -8.246 1.00 83.75 99 ARG A CA 1
ATOM 692 C C . ARG A 1 99 ? -7.609 0.470 -6.893 1.00 83.75 99 ARG A C 1
ATOM 694 O O . ARG A 1 99 ? -7.712 -0.740 -6.694 1.00 83.75 99 ARG A O 1
ATOM 701 N N . LEU A 1 100 ? -7.894 1.391 -5.976 1.00 85.06 100 LEU A N 1
ATOM 702 C CA . LEU A 1 100 ? -8.451 1.034 -4.676 1.00 85.06 100 LEU A CA 1
ATOM 703 C C . LEU A 1 100 ? -9.883 0.532 -4.869 1.00 85.06 100 LEU A C 1
ATOM 705 O O . LEU A 1 100 ? -10.708 1.212 -5.476 1.00 85.06 100 LEU A O 1
ATOM 709 N N . LYS A 1 101 ? -10.148 -0.677 -4.383 1.00 85.31 101 LYS A N 1
ATOM 710 C CA . LYS A 1 101 ? -11.460 -1.328 -4.431 1.00 85.31 101 LYS A CA 1
ATOM 711 C C . LYS A 1 101 ? -12.162 -1.314 -3.087 1.00 85.31 101 LYS A C 1
ATOM 713 O O . LYS A 1 101 ? -13.383 -1.329 -3.054 1.00 85.31 101 LYS A O 1
ATOM 718 N N . GLY A 1 102 ? -11.403 -1.253 -2.002 1.00 85.56 102 GLY A N 1
ATOM 719 C CA . GLY A 1 102 ? -11.966 -1.209 -0.667 1.00 85.56 102 GLY A CA 1
ATOM 720 C C . GLY A 1 102 ? -10.906 -1.144 0.414 1.00 85.56 102 GLY A C 1
ATOM 721 O O . GLY A 1 102 ? -9.703 -1.212 0.142 1.00 85.56 102 GLY A O 1
ATOM 722 N N . VAL A 1 103 ? -11.376 -1.048 1.648 1.00 84.69 103 VAL A N 1
ATOM 723 C CA . VAL A 1 103 ? -10.561 -1.110 2.859 1.00 84.69 103 VAL A CA 1
ATOM 724 C C . VAL A 1 103 ? -11.153 -2.180 3.770 1.00 84.69 103 VAL A C 1
ATOM 726 O O . VAL A 1 103 ? -12.369 -2.324 3.864 1.00 84.69 103 VAL A O 1
ATOM 729 N N . ILE A 1 104 ? -10.301 -2.969 4.418 1.00 86.00 104 ILE A N 1
ATOM 730 C CA . ILE A 1 104 ? -10.702 -3.943 5.432 1.00 86.00 104 ILE A CA 1
ATOM 731 C C . ILE A 1 104 ? -10.184 -3.450 6.774 1.00 86.00 104 ILE A C 1
ATOM 733 O O . ILE A 1 104 ? -8.976 -3.308 6.936 1.00 86.00 104 ILE A O 1
ATOM 737 N N . LEU A 1 105 ? -11.079 -3.233 7.734 1.00 84.50 105 LEU A N 1
ATOM 738 C CA . LEU A 1 105 ? -10.763 -2.796 9.092 1.00 84.50 105 LEU A CA 1
ATOM 739 C C . LEU A 1 105 ? -11.381 -3.744 10.104 1.00 84.50 105 LEU A C 1
ATOM 741 O O . LEU A 1 105 ? -12.589 -3.970 10.094 1.00 84.50 105 LEU A O 1
ATOM 745 N N . ASN A 1 106 ? -10.555 -4.304 10.986 1.00 82.31 106 ASN A N 1
ATOM 746 C CA . ASN A 1 106 ? -10.982 -5.264 12.009 1.00 82.31 106 ASN A CA 1
ATOM 747 C C . ASN A 1 106 ? -11.820 -6.422 11.423 1.00 82.31 106 ASN A C 1
ATOM 749 O O . ASN A 1 106 ? -12.775 -6.888 12.035 1.00 82.31 106 ASN A O 1
ATOM 753 N N . GLY A 1 107 ? -11.482 -6.861 10.205 1.00 83.19 107 GLY A N 1
ATOM 754 C CA . GLY A 1 107 ? -12.192 -7.921 9.481 1.00 83.19 107 GLY A CA 1
ATOM 755 C C . GLY A 1 107 ? -13.445 -7.474 8.717 1.00 83.19 107 GLY A C 1
ATOM 756 O O . GLY A 1 107 ? -13.957 -8.253 7.918 1.00 83.19 107 GLY A O 1
ATOM 757 N N . ARG A 1 108 ? -13.915 -6.232 8.887 1.00 83.75 108 ARG A N 1
ATOM 758 C CA . ARG A 1 108 ? -15.030 -5.674 8.111 1.00 83.75 108 ARG A CA 1
ATOM 759 C C . ARG A 1 108 ? -14.50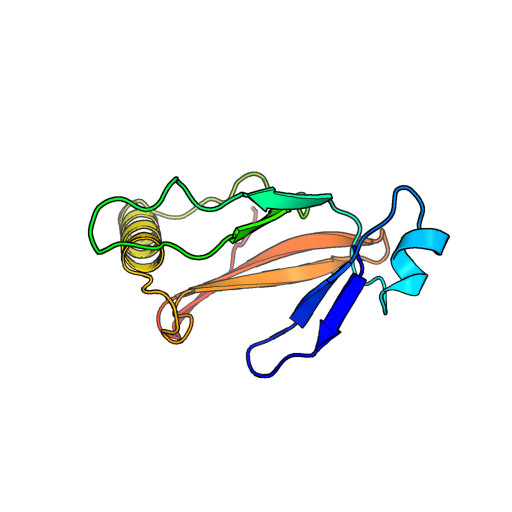9 -5.021 6.837 1.00 83.75 108 ARG A C 1
ATOM 761 O O . ARG A 1 108 ? -13.622 -4.176 6.901 1.00 83.75 108 ARG A O 1
ATOM 768 N N . ARG A 1 109 ? -15.065 -5.405 5.688 1.00 86.56 109 ARG A N 1
ATOM 769 C CA . ARG A 1 109 ? -14.743 -4.814 4.386 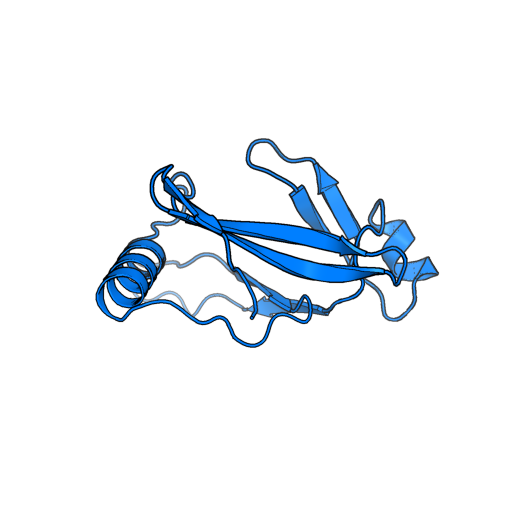1.00 86.56 109 ARG A CA 1
ATOM 770 C C . ARG A 1 109 ? -15.719 -3.690 4.050 1.00 86.56 109 ARG A C 1
ATOM 772 O O . ARG A 1 109 ? -16.927 -3.880 4.156 1.00 86.56 109 ARG A O 1
ATOM 779 N N . THR A 1 110 ? -15.171 -2.581 3.578 1.00 83.38 110 THR A N 1
ATOM 780 C CA . THR A 1 110 ? -15.901 -1.474 2.965 1.00 83.38 110 THR A CA 1
ATOM 781 C C . THR A 1 110 ? -15.420 -1.351 1.531 1.00 83.38 110 THR A C 1
ATOM 783 O O . THR A 1 110 ? -14.250 -1.041 1.291 1.00 83.38 110 THR A O 1
ATOM 786 N N . ASP A 1 111 ? -16.298 -1.648 0.579 1.00 83.62 111 ASP A N 1
ATOM 787 C CA . ASP A 1 111 ? -16.014 -1.423 -0.833 1.00 83.62 111 ASP A CA 1
ATOM 788 C C . ASP A 1 111 ? -16.181 0.054 -1.173 1.00 83.62 111 ASP A C 1
ATOM 790 O O . ASP A 1 111 ? -17.103 0.723 -0.714 1.00 83.62 111 ASP A O 1
ATOM 794 N N . LEU A 1 112 ? -15.271 0.559 -1.995 1.00 72.12 112 LEU A N 1
ATOM 795 C CA . LEU A 1 112 ? -15.309 1.930 -2.470 1.00 72.12 112 LEU A CA 1
ATOM 796 C C . LEU A 1 112 ? -15.999 1.935 -3.823 1.00 72.12 112 LEU A C 1
ATOM 798 O O . LEU A 1 112 ? -15.369 1.775 -4.871 1.00 72.12 112 LEU A O 1
ATOM 802 N N . THR A 1 113 ? -17.319 2.077 -3.788 1.00 59.50 113 THR A N 1
ATOM 803 C CA . THR A 1 113 ? -18.101 2.390 -4.978 1.00 59.50 113 THR A CA 1
ATOM 804 C C . THR A 1 113 ? -17.839 3.845 -5.332 1.00 59.50 113 THR A C 1
ATOM 806 O O . THR A 1 113 ? -18.350 4.762 -4.692 1.00 59.50 113 THR A O 1
ATOM 809 N N . TRP A 1 114 ? -16.993 4.053 -6.335 1.00 51.31 114 TRP A N 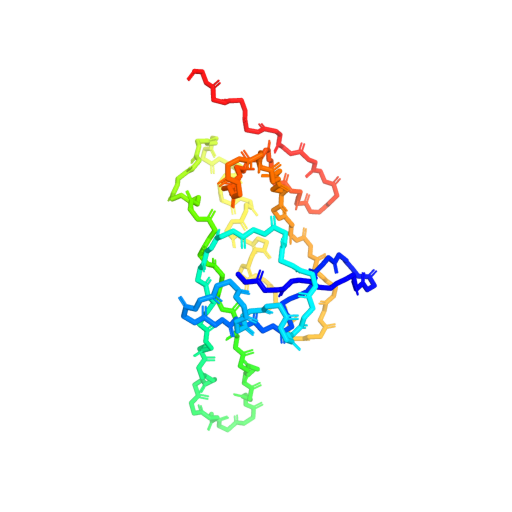1
ATOM 810 C CA . TRP A 1 114 ? -16.990 5.309 -7.069 1.00 51.31 114 TRP A CA 1
ATOM 811 C C . TRP A 1 114 ? -18.337 5.383 -7.795 1.00 51.31 114 TRP A C 1
ATOM 813 O O . TRP A 1 114 ? -18.653 4.462 -8.551 1.00 51.31 114 TRP A O 1
ATOM 823 N N . PHE A 1 115 ? -19.139 6.407 -7.502 1.00 39.06 115 PHE A N 1
ATOM 824 C CA . PHE A 1 115 ? -20.167 6.847 -8.444 1.00 39.06 115 PHE A CA 1
ATOM 825 C C . PHE A 1 115 ? -19.484 7.418 -9.688 1.00 39.06 115 PHE A C 1
ATOM 827 O O . PHE A 1 115 ? -18.450 8.110 -9.518 1.00 39.06 115 PHE A O 1
#

Radius of gyration: 15.9 Å; chains: 1; bounding box: 36×25×44 Å

Foldseek 3Di:
DAWDADPQGIDDQDDDPDPVVRPVRHDQQADWDKDWACWDPDDVPDTDDIDIDTGQPQDDADDDPVVVVLVVVLVVPDDPPDDRQKDFDWDQDPVRGTDTQWMGGNNDTDGGDDD

Sequence (115 aa):
IALSPGAAGDRVTGGGATRAEALRHGPVVLRGQAGCDAPPPATEGEARPAAVRLELGVNRFHTDQAEAEAMDKALSARRPGARATAFAVISAGEDGRGRLKGVILNGRRTDLTWF

pLDDT: mean 79.75, std 7.82, range [39.06, 91.25]